Protein AF-A0A7J4S4S3-F1 (afdb_monomer_lite)

Secondary structure (DSSP, 8-state):
--HHHHHHHHHHTS---HHHHHHHHT--HHHHHHHHHHHHHHGGGGTS-------------------

Foldseek 3Di:
DDPLVVLCCCCPVVVDDLVVSCVVSVHDSVVSVVSVVVCVVCPCVSVVPPPDDDPDPPDPDDDDDDD

Structure (mmCIF, N/CA/C/O backbone):
data_AF-A0A7J4S4S3-F1
#
_entry.id   AF-A0A7J4S4S3-F1
#
loop_
_atom_site.group_PDB
_atom_site.id
_atom_site.type_symbol
_atom_site.label_atom_id
_atom_site.label_alt_id
_atom_site.label_comp_id
_atom_site.label_asym_id
_atom_site.label_entity_id
_atom_site.label_seq_id
_atom_site.pdbx_PDB_ins_code
_atom_site.Cartn_x
_atom_site.Cartn_y
_atom_site.Cartn_z
_atom_site.occupancy
_atom_site.B_iso_or_equiv
_atom_site.auth_seq_id
_atom_site.auth_comp_id
_atom_site.auth_asym_id
_atom_site.auth_atom_id
_atom_site.pdbx_PDB_model_num
ATOM 1 N N . MET A 1 1 ? -9.762 -6.695 -9.499 1.00 54.62 1 MET A N 1
ATOM 2 C CA . MET A 1 1 ? -9.068 -6.313 -8.246 1.00 54.62 1 MET A CA 1
ATOM 3 C C . MET A 1 1 ? -7.657 -5.834 -8.582 1.00 54.62 1 MET A C 1
ATOM 5 O O . MET A 1 1 ? -6.997 -6.512 -9.364 1.00 54.62 1 MET A O 1
ATOM 9 N N . PRO A 1 2 ? -7.195 -4.673 -8.085 1.00 75.56 2 PRO A N 1
ATOM 10 C CA . PRO A 1 2 ? -5.862 -4.154 -8.400 1.00 75.56 2 PRO A CA 1
ATOM 11 C C . PRO A 1 2 ? -4.757 -4.964 -7.696 1.00 75.56 2 PRO A C 1
ATOM 13 O O . PRO A 1 2 ? -4.873 -5.300 -6.520 1.00 75.56 2 PRO A O 1
ATOM 16 N N . LYS A 1 3 ? -3.656 -5.247 -8.408 1.00 74.69 3 LYS A N 1
ATOM 17 C CA . LYS A 1 3 ? -2.509 -6.049 -7.922 1.00 74.69 3 LYS A CA 1
ATOM 18 C C . LYS A 1 3 ? -1.901 -5.520 -6.611 1.00 74.69 3 LYS A C 1
ATOM 20 O O . LYS A 1 3 ? -1.432 -6.308 -5.802 1.00 74.69 3 LYS A O 1
ATOM 25 N N . ALA A 1 4 ? -1.952 -4.206 -6.380 1.00 78.12 4 ALA A N 1
ATOM 26 C CA . ALA A 1 4 ? -1.473 -3.581 -5.147 1.00 78.12 4 ALA A CA 1
ATOM 27 C C . ALA A 1 4 ? -2.248 -4.037 -3.899 1.00 78.12 4 ALA A C 1
ATOM 29 O O . ALA A 1 4 ? -1.619 -4.341 -2.890 1.00 78.12 4 ALA A O 1
ATOM 30 N N . CYS A 1 5 ? -3.577 -4.167 -3.977 1.00 78.62 5 CYS A N 1
ATOM 31 C CA . CYS A 1 5 ? -4.369 -4.643 -2.841 1.00 78.62 5 CYS A CA 1
ATOM 32 C C . CYS A 1 5 ? -4.014 -6.089 -2.485 1.00 78.62 5 CYS A C 1
ATOM 34 O O . CYS A 1 5 ? -3.810 -6.385 -1.317 1.00 78.62 5 CYS A O 1
ATOM 36 N N . LEU A 1 6 ? -3.837 -6.962 -3.485 1.00 83.44 6 LEU A N 1
ATOM 37 C CA . LEU A 1 6 ? -3.436 -8.358 -3.255 1.00 83.44 6 LEU A CA 1
ATOM 38 C C . LEU A 1 6 ? -2.071 -8.463 -2.561 1.00 83.44 6 LEU A C 1
ATOM 40 O O . LEU A 1 6 ? -1.904 -9.260 -1.642 1.00 83.44 6 LEU A O 1
ATOM 44 N N . VAL A 1 7 ? -1.108 -7.630 -2.968 1.00 85.94 7 VAL A N 1
ATOM 45 C CA . VAL A 1 7 ? 0.224 -7.587 -2.347 1.00 85.94 7 VAL A CA 1
ATOM 46 C C . VAL A 1 7 ? 0.149 -7.096 -0.900 1.00 85.94 7 VAL A C 1
ATOM 48 O O . VAL A 1 7 ? 0.792 -7.691 -0.039 1.00 85.94 7 VAL A O 1
ATOM 51 N N . ILE A 1 8 ? -0.631 -6.046 -0.614 1.00 83.75 8 ILE A N 1
ATOM 52 C CA . ILE A 1 8 ? -0.789 -5.534 0.757 1.00 83.75 8 ILE A CA 1
ATOM 53 C C . ILE A 1 8 ? -1.454 -6.597 1.633 1.00 83.75 8 ILE A C 1
ATOM 55 O O . ILE A 1 8 ? -0.890 -6.933 2.668 1.00 83.75 8 I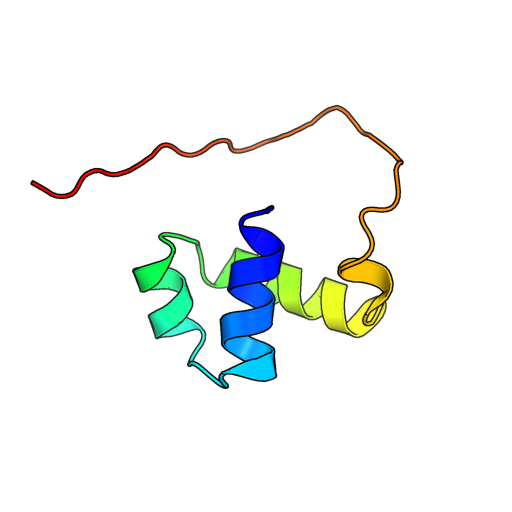LE A O 1
ATOM 59 N N . THR A 1 9 ? -2.575 -7.182 1.203 1.00 85.06 9 THR A N 1
ATOM 60 C CA . THR A 1 9 ? -3.297 -8.223 1.954 1.00 85.06 9 THR A CA 1
ATOM 61 C C . THR A 1 9 ? -2.419 -9.440 2.248 1.00 85.06 9 THR A C 1
ATOM 63 O O . THR A 1 9 ? -2.392 -9.909 3.385 1.00 85.06 9 THR A O 1
ATOM 66 N N . ALA A 1 10 ? -1.636 -9.911 1.272 1.00 87.25 10 ALA A N 1
ATOM 67 C CA . ALA A 1 10 ? -0.730 -11.040 1.476 1.00 87.25 10 ALA A CA 1
ATOM 68 C C . ALA A 1 10 ? 0.323 -10.774 2.568 1.00 87.25 10 ALA A C 1
ATOM 70 O O . ALA A 1 10 ? 0.767 -11.700 3.242 1.00 87.25 10 ALA A O 1
ATOM 71 N N . ILE A 1 11 ? 0.720 -9.517 2.760 1.00 87.50 11 ILE A N 1
ATOM 72 C CA . ILE A 1 11 ? 1.716 -9.133 3.765 1.00 87.50 11 ILE A CA 1
ATOM 73 C C . ILE A 1 11 ? 1.053 -8.808 5.106 1.00 87.50 11 ILE A C 1
ATOM 75 O O . ILE A 1 11 ? 1.573 -9.190 6.150 1.00 87.50 11 ILE A O 1
ATOM 79 N N . THR A 1 12 ? -0.068 -8.085 5.108 1.00 85.06 12 THR A N 1
ATOM 80 C CA . THR A 1 12 ? -0.695 -7.579 6.338 1.00 85.06 12 THR A CA 1
ATOM 81 C C . THR A 1 12 ? -1.623 -8.596 6.990 1.00 85.06 12 THR A C 1
ATOM 83 O O . THR A 1 12 ? -1.597 -8.728 8.210 1.00 85.06 12 THR A O 1
ATOM 86 N N . VAL A 1 13 ? -2.414 -9.319 6.194 1.00 86.50 13 VAL A N 1
ATOM 87 C CA . VAL A 1 13 ? -3.403 -10.296 6.677 1.00 86.50 13 VAL A CA 1
ATOM 88 C C . VAL A 1 13 ? -2.779 -11.679 6.774 1.00 86.50 13 VAL A C 1
ATOM 90 O O . VAL A 1 13 ? -2.875 -12.332 7.806 1.00 86.50 13 VAL A O 1
ATOM 93 N N . GLU A 1 14 ? -2.097 -12.116 5.716 1.00 86.50 14 GLU A N 1
ATOM 94 C CA . GLU A 1 14 ? -1.511 -13.463 5.662 1.00 86.50 14 GLU A CA 1
ATOM 95 C C . GLU A 1 14 ? -0.096 -13.529 6.262 1.00 86.50 14 GLU A C 1
ATOM 97 O O . GLU A 1 14 ? 0.505 -14.598 6.305 1.00 86.50 14 GLU A O 1
ATOM 102 N N . ASN A 1 15 ? 0.443 -12.392 6.722 1.00 89.94 15 ASN A N 1
ATOM 103 C CA . ASN A 1 15 ? 1.765 -12.261 7.346 1.00 89.94 15 ASN A CA 1
ATOM 104 C C . ASN A 1 15 ? 2.924 -12.846 6.513 1.00 89.94 15 ASN A C 1
ATOM 106 O O . ASN A 1 15 ? 3.959 -13.242 7.051 1.00 89.94 15 ASN A O 1
ATOM 110 N N . ARG A 1 16 ? 2.769 -12.911 5.183 1.00 91.25 16 ARG A N 1
ATOM 111 C CA . ARG A 1 16 ? 3.785 -13.505 4.313 1.00 91.25 16 ARG A CA 1
ATOM 112 C C . ARG A 1 16 ? 5.012 -12.600 4.204 1.00 91.25 16 ARG A C 1
ATOM 114 O O . ARG A 1 16 ? 4.880 -11.373 4.125 1.00 91.25 16 ARG A O 1
ATOM 121 N N . PRO A 1 17 ? 6.225 -13.176 4.144 1.00 92.69 17 PRO A N 1
ATOM 122 C CA . PRO A 1 17 ? 7.438 -12.385 4.040 1.00 92.69 17 PRO A CA 1
ATOM 123 C C . PRO A 1 17 ? 7.502 -11.650 2.694 1.00 92.69 17 PRO A C 1
ATOM 125 O O . PRO A 1 17 ? 7.243 -12.208 1.628 1.00 92.69 17 PRO A O 1
ATOM 128 N N . VAL A 1 18 ? 7.929 -10.384 2.732 1.00 88.81 18 VAL A N 1
ATOM 129 C CA . VAL A 1 18 ? 8.037 -9.491 1.558 1.00 88.81 18 VAL A CA 1
ATOM 130 C C . VAL A 1 18 ? 8.854 -10.110 0.419 1.00 88.81 18 VAL A C 1
ATOM 132 O O . VAL A 1 18 ? 8.563 -9.886 -0.754 1.00 88.81 18 VAL A O 1
ATOM 135 N N . SER A 1 19 ? 9.884 -10.891 0.746 1.00 89.25 19 SER A N 1
ATOM 136 C CA . SER A 1 19 ? 10.732 -11.585 -0.226 1.00 89.25 19 SER A CA 1
ATOM 137 C C . SER A 1 19 ? 9.981 -12.647 -1.027 1.00 89.25 19 SER A C 1
ATOM 139 O O . SER A 1 19 ? 10.217 -12.764 -2.231 1.00 89.25 19 SER A O 1
ATOM 141 N N . GLU A 1 20 ? 9.091 -13.392 -0.377 1.00 91.88 20 GLU A N 1
ATOM 142 C CA . GLU A 1 20 ? 8.246 -14.405 -1.003 1.00 91.88 20 GLU A CA 1
ATOM 143 C C . GLU A 1 20 ? 7.169 -13.735 -1.851 1.00 91.88 20 GLU A C 1
ATOM 145 O O . GLU A 1 20 ? 7.056 -14.027 -3.037 1.00 91.88 20 GLU A O 1
ATOM 150 N N . VAL A 1 21 ? 6.468 -12.744 -1.296 1.00 90.75 21 VAL A N 1
ATOM 151 C CA . VAL A 1 21 ? 5.427 -11.990 -2.014 1.00 90.75 21 VAL A CA 1
ATOM 152 C C . VAL A 1 21 ? 5.998 -11.297 -3.257 1.00 90.75 21 VAL A C 1
ATOM 154 O O . VAL A 1 21 ? 5.400 -11.355 -4.331 1.00 90.75 21 VAL A O 1
ATOM 157 N N . ALA A 1 22 ? 7.191 -10.706 -3.164 1.00 89.38 22 ALA A N 1
ATOM 158 C CA . ALA A 1 22 ? 7.887 -10.127 -4.313 1.00 89.38 22 ALA A CA 1
ATOM 159 C C . ALA A 1 22 ? 8.101 -11.143 -5.443 1.00 89.38 22 ALA A C 1
ATOM 161 O O . ALA A 1 22 ? 7.881 -10.823 -6.612 1.00 89.38 22 ALA A O 1
ATOM 162 N N . ARG A 1 23 ? 8.499 -12.373 -5.098 1.00 89.75 23 ARG A N 1
ATOM 163 C CA . ARG A 1 23 ? 8.739 -13.448 -6.066 1.00 89.75 23 ARG A CA 1
ATOM 164 C C . ARG A 1 23 ? 7.430 -13.983 -6.645 1.00 89.75 23 ARG A C 1
ATOM 166 O O . ARG A 1 23 ? 7.326 -14.098 -7.861 1.00 89.75 23 ARG A O 1
ATOM 173 N N . SER A 1 24 ? 6.437 -14.238 -5.797 1.00 88.56 24 SER A N 1
ATOM 174 C CA . SER A 1 24 ? 5.132 -14.783 -6.188 1.00 88.56 24 SER A CA 1
ATOM 175 C C . SER A 1 24 ? 4.348 -13.836 -7.097 1.00 88.56 24 SER A C 1
ATOM 177 O O . SER A 1 24 ? 3.700 -14.280 -8.039 1.00 88.56 24 SER A O 1
ATOM 179 N N . TYR A 1 25 ? 4.437 -12.523 -6.859 1.00 86.38 25 TYR A N 1
ATOM 180 C CA . TYR A 1 25 ? 3.720 -11.513 -7.646 1.00 86.38 25 TYR A CA 1
ATOM 181 C C . TYR A 1 25 ? 4.584 -10.819 -8.714 1.00 86.38 25 TYR A C 1
ATOM 183 O O . TYR A 1 25 ? 4.062 -9.999 -9.476 1.00 86.38 25 TYR A O 1
ATOM 191 N N . GLY A 1 26 ? 5.882 -11.138 -8.791 1.00 89.50 26 GLY A N 1
ATOM 192 C CA . GLY A 1 26 ? 6.818 -10.575 -9.770 1.00 89.50 26 GLY A CA 1
ATOM 193 C C . GLY A 1 26 ? 7.069 -9.073 -9.599 1.00 89.50 26 GLY A C 1
ATOM 194 O O . GLY A 1 26 ? 7.207 -8.353 -10.587 1.00 89.50 26 GLY A O 1
ATOM 195 N N . VAL A 1 27 ? 7.083 -8.576 -8.360 1.00 88.00 27 VAL A N 1
ATOM 196 C CA . VAL A 1 27 ? 7.249 -7.147 -8.045 1.00 88.00 27 VAL A CA 1
ATOM 197 C C . VAL A 1 27 ? 8.549 -6.884 -7.289 1.00 88.00 27 VAL A C 1
ATOM 199 O O . VAL A 1 27 ? 9.057 -7.731 -6.558 1.00 88.00 27 VAL A O 1
ATOM 202 N N . ALA A 1 28 ? 9.102 -5.681 -7.442 1.00 89.12 28 ALA A N 1
ATOM 203 C CA . ALA A 1 28 ? 10.312 -5.291 -6.728 1.00 89.12 28 ALA A CA 1
ATOM 204 C C . ALA A 1 28 ? 10.031 -5.074 -5.232 1.00 89.12 28 ALA A C 1
ATOM 206 O O . ALA A 1 28 ? 9.047 -4.433 -4.864 1.00 89.12 28 ALA A O 1
ATOM 207 N N . ARG A 1 29 ? 10.942 -5.527 -4.360 1.00 89.00 29 ARG A N 1
ATOM 208 C CA . ARG A 1 29 ? 10.827 -5.318 -2.903 1.00 89.00 29 ARG A CA 1
ATOM 209 C C . ARG A 1 29 ? 10.763 -3.834 -2.535 1.00 89.00 29 ARG A C 1
ATOM 211 O O . ARG A 1 29 ? 9.986 -3.464 -1.665 1.00 89.00 29 ARG A O 1
ATOM 218 N N . SER A 1 30 ? 11.531 -2.985 -3.221 1.00 89.81 30 SER A N 1
ATOM 219 C CA . SER A 1 30 ? 11.504 -1.529 -3.021 1.00 89.81 30 SER A CA 1
ATOM 220 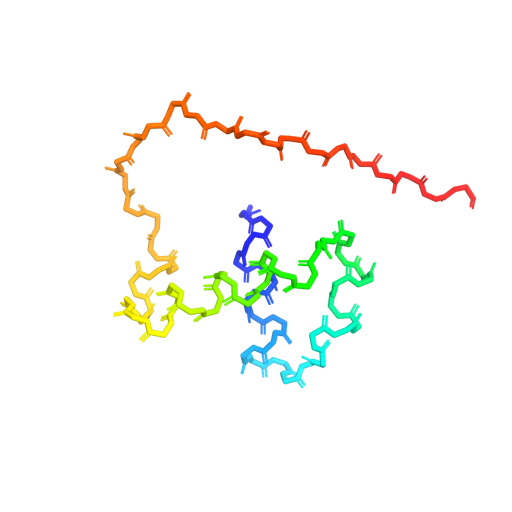C C . SER A 1 30 ? 10.108 -0.949 -3.248 1.00 89.81 30 SER A C 1
ATOM 222 O O . SER A 1 30 ? 9.627 -0.183 -2.421 1.00 89.81 30 SER A O 1
ATOM 224 N N . TRP A 1 31 ? 9.421 -1.390 -4.306 1.00 92.06 31 TRP A N 1
ATOM 225 C CA . TRP A 1 31 ? 8.043 -0.992 -4.589 1.00 92.06 31 TRP A CA 1
ATOM 226 C C . TRP A 1 31 ? 7.074 -1.448 -3.493 1.00 92.06 31 TRP A C 1
ATOM 228 O O . TRP A 1 31 ? 6.221 -0.666 -3.081 1.00 92.06 31 TRP A O 1
ATOM 238 N N . ILE A 1 32 ? 7.241 -2.668 -2.964 1.00 88.69 32 ILE A N 1
ATOM 239 C CA . ILE A 1 32 ? 6.438 -3.154 -1.831 1.00 88.69 32 ILE A CA 1
ATOM 240 C C . ILE A 1 32 ? 6.642 -2.267 -0.598 1.00 88.69 32 ILE A C 1
ATOM 242 O O . ILE A 1 32 ? 5.666 -1.881 0.037 1.00 88.69 32 ILE A O 1
ATOM 246 N N . TYR A 1 33 ? 7.881 -1.911 -0.252 1.00 89.12 33 TYR A N 1
ATOM 247 C CA . TYR A 1 33 ? 8.133 -1.038 0.898 1.00 89.12 33 TYR A CA 1
ATOM 248 C C . TYR A 1 33 ? 7.537 0.358 0.709 1.00 89.12 33 TYR A C 1
ATOM 250 O O . TYR A 1 33 ? 6.945 0.887 1.646 1.00 89.12 33 TYR A O 1
ATOM 258 N N . THR A 1 34 ? 7.618 0.931 -0.495 1.00 86.62 34 THR A N 1
ATOM 259 C CA . THR A 1 34 ? 6.933 2.193 -0.815 1.00 86.62 34 THR A CA 1
ATOM 260 C C . THR A 1 34 ? 5.418 2.063 -0.653 1.00 86.62 34 THR A C 1
ATOM 262 O O . THR A 1 34 ? 4.778 2.946 -0.082 1.00 86.62 34 THR A O 1
ATOM 265 N N . LEU A 1 35 ? 4.844 0.948 -1.109 1.00 84.25 35 LEU A N 1
ATOM 266 C CA . LEU A 1 35 ? 3.417 0.667 -0.998 1.00 84.25 35 LEU A CA 1
ATOM 267 C C . LEU A 1 35 ? 2.975 0.514 0.466 1.00 84.25 35 LEU A C 1
ATOM 269 O O . LEU A 1 35 ? 1.976 1.103 0.867 1.00 84.25 35 LEU A O 1
ATOM 273 N N . LEU A 1 36 ? 3.746 -0.211 1.280 1.00 85.69 36 LEU A N 1
ATOM 274 C CA . LEU A 1 36 ? 3.498 -0.369 2.715 1.00 85.69 36 LEU A CA 1
ATOM 275 C C . LEU A 1 36 ? 3.676 0.943 3.483 1.00 85.69 36 LEU A C 1
ATOM 277 O O . LEU A 1 36 ? 2.923 1.208 4.414 1.00 85.69 36 LEU A O 1
ATOM 281 N N . ALA A 1 37 ? 4.656 1.768 3.113 1.00 86.19 37 ALA A N 1
ATOM 282 C CA . ALA A 1 37 ? 4.852 3.082 3.718 1.00 86.19 37 ALA A CA 1
ATOM 283 C C . ALA A 1 37 ? 3.643 3.990 3.457 1.00 86.19 37 ALA A C 1
ATOM 285 O O . ALA A 1 37 ? 3.135 4.616 4.385 1.00 86.19 37 ALA A O 1
ATOM 286 N N . ARG A 1 38 ? 3.134 3.990 2.219 1.00 79.12 38 ARG A N 1
ATOM 287 C CA . ARG A 1 38 ? 1.898 4.691 1.857 1.00 79.12 38 ARG A CA 1
ATOM 288 C C . ARG A 1 38 ? 0.699 4.158 2.648 1.00 79.12 38 ARG A C 1
ATOM 290 O O . ARG A 1 38 ? -0.029 4.934 3.254 1.00 79.12 38 ARG A O 1
ATOM 297 N N . TYR A 1 39 ? 0.554 2.835 2.710 1.00 79.25 39 TYR A N 1
ATOM 298 C CA . TYR A 1 39 ? -0.499 2.171 3.477 1.00 79.25 39 TYR A CA 1
ATOM 299 C C . TYR A 1 39 ? -0.461 2.532 4.971 1.00 79.25 39 TYR A C 1
ATOM 301 O O . TYR A 1 39 ? -1.493 2.784 5.574 1.00 79.25 39 TYR A O 1
ATOM 309 N N . ARG A 1 40 ? 0.728 2.625 5.577 1.00 78.69 40 ARG A N 1
ATOM 310 C CA . ARG A 1 40 ? 0.881 3.041 6.982 1.00 78.69 40 ARG A CA 1
ATOM 311 C C . ARG A 1 40 ? 0.565 4.518 7.215 1.00 78.69 40 ARG A C 1
ATOM 313 O O . ARG A 1 40 ? 0.104 4.858 8.297 1.00 78.69 40 ARG A O 1
ATOM 320 N N . ALA A 1 41 ? 0.840 5.377 6.235 1.00 80.25 41 ALA A N 1
ATOM 321 C CA . ALA A 1 41 ? 0.571 6.809 6.328 1.00 80.25 41 ALA A CA 1
ATOM 322 C C . ALA A 1 41 ? -0.920 7.144 6.153 1.00 80.25 41 ALA A C 1
ATOM 324 O O . ALA A 1 41 ? -1.419 8.054 6.806 1.00 80.25 41 ALA A O 1
ATOM 325 N N . GLU A 1 42 ? -1.622 6.420 5.279 1.00 71.19 42 GLU A N 1
ATOM 326 C CA . GLU A 1 42 ? -3.022 6.699 4.923 1.00 71.19 42 GLU A CA 1
ATOM 327 C C . GLU A 1 42 ? -4.022 5.725 5.585 1.00 71.19 42 GLU A C 1
ATOM 329 O O . GLU A 1 42 ? -5.214 6.021 5.655 1.00 71.19 42 GLU A O 1
ATOM 334 N N . GLY A 1 43 ? -3.556 4.590 6.117 1.00 69.25 43 GLY A N 1
ATOM 335 C CA . GLY A 1 43 ? -4.383 3.551 6.738 1.00 69.25 43 GLY A CA 1
ATOM 336 C C . GLY A 1 43 ? -5.230 2.767 5.728 1.00 69.25 43 GLY A C 1
ATOM 337 O O . GLY A 1 43 ? -4.894 2.673 4.547 1.00 69.25 43 GLY A O 1
ATOM 338 N N . ASP A 1 44 ? -6.371 2.237 6.179 1.00 59.34 44 ASP A N 1
ATOM 339 C CA . ASP A 1 44 ? -7.351 1.524 5.337 1.00 59.34 44 ASP A CA 1
ATOM 340 C C . ASP A 1 44 ? -7.898 2.387 4.182 1.00 59.34 44 ASP A C 1
ATOM 342 O O . ASP A 1 44 ? -8.348 1.869 3.164 1.00 59.34 44 ASP A O 1
ATOM 346 N N . ALA A 1 45 ? -7.771 3.718 4.270 1.00 57.19 45 ALA A N 1
ATOM 347 C CA . ALA A 1 45 ? -8.126 4.631 3.183 1.00 57.19 45 ALA A CA 1
ATOM 348 C C . ALA A 1 45 ? -7.250 4.456 1.925 1.00 57.19 45 ALA A C 1
ATOM 350 O O . ALA A 1 45 ? -7.599 4.976 0.867 1.00 57.19 45 ALA A O 1
ATOM 351 N N . ALA A 1 46 ? -6.136 3.720 2.014 1.00 55.88 46 ALA A N 1
ATOM 35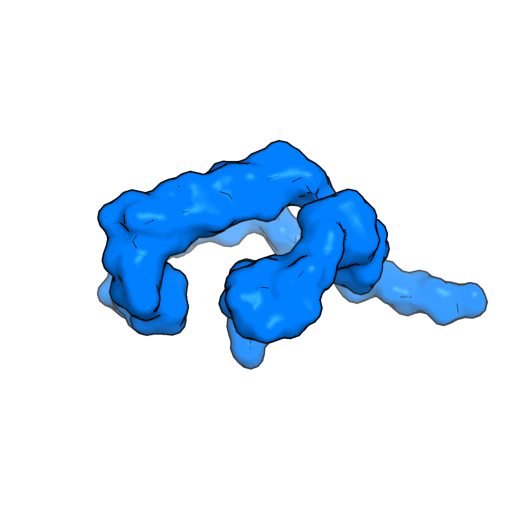2 C CA . ALA A 1 46 ? -5.344 3.301 0.859 1.00 55.88 46 ALA A CA 1
ATOM 353 C C . ALA A 1 46 ? -5.976 2.129 0.076 1.00 55.88 46 ALA A C 1
ATOM 355 O O . ALA A 1 46 ? -5.610 1.917 -1.083 1.00 55.88 46 ALA A O 1
ATOM 356 N N . PHE A 1 47 ? -6.901 1.373 0.685 1.00 52.91 47 PHE A N 1
ATOM 357 C CA . PHE A 1 47 ? -7.706 0.357 -0.004 1.00 52.91 47 PHE A CA 1
ATOM 358 C C . PHE A 1 47 ? -8.908 0.952 -0.718 1.00 52.91 47 PHE A C 1
ATOM 360 O O . PHE A 1 47 ? -9.330 0.402 -1.737 1.00 52.91 47 PHE A O 1
ATOM 367 N N . GLU A 1 48 ? -9.426 2.074 -0.221 1.00 49.03 48 GLU A N 1
ATOM 368 C CA . GLU A 1 48 ? -10.486 2.792 -0.903 1.00 49.03 48 GLU A 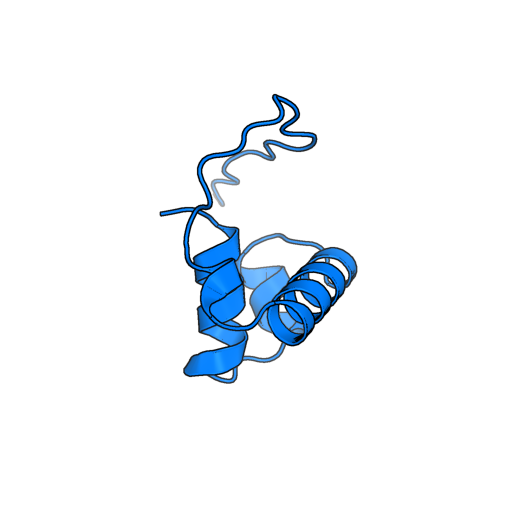CA 1
ATOM 369 C C . GLU A 1 48 ? -9.896 3.390 -2.188 1.00 49.03 48 GLU A C 1
ATOM 371 O O . GLU A 1 48 ? -8.994 4.235 -2.123 1.00 49.03 48 GLU A O 1
ATOM 376 N N . PRO A 1 49 ? -10.354 2.977 -3.385 1.00 48.25 49 PRO A N 1
ATOM 377 C CA . PRO A 1 49 ? -9.937 3.613 -4.616 1.00 48.25 49 PRO A CA 1
ATOM 378 C C . PRO A 1 49 ? -10.533 5.016 -4.610 1.00 48.25 49 PRO A C 1
ATOM 380 O O . PRO A 1 49 ? -11.633 5.250 -5.112 1.00 48.25 49 PRO A O 1
ATOM 383 N N . ARG A 1 50 ? -9.820 5.977 -4.018 1.00 49.91 50 ARG A N 1
ATOM 384 C CA . ARG A 1 50 ? -10.175 7.385 -4.124 1.00 49.91 50 ARG A CA 1
ATOM 385 C C . ARG A 1 50 ? -10.168 7.682 -5.617 1.00 49.91 50 ARG A C 1
ATOM 387 O O . ARG A 1 50 ? -9.111 7.713 -6.245 1.00 49.91 50 ARG A O 1
ATOM 394 N N . SER A 1 51 ? -11.355 7.836 -6.198 1.00 54.62 51 SER A N 1
ATOM 395 C CA . SER A 1 51 ? -11.535 8.304 -7.567 1.00 54.62 51 SER A CA 1
ATOM 396 C C . SER A 1 51 ? -10.937 9.704 -7.684 1.00 54.62 51 SER A C 1
ATOM 398 O O . SER A 1 51 ? -11.623 10.706 -7.525 1.00 54.62 51 SER A O 1
ATOM 400 N N . ARG A 1 52 ? -9.626 9.763 -7.920 1.00 49.88 52 ARG A N 1
ATOM 401 C CA . ARG A 1 52 ? -8.857 10.899 -8.426 1.00 49.88 52 ARG A CA 1
ATOM 402 C C . ARG A 1 52 ? -7.719 10.334 -9.261 1.00 49.88 52 ARG A C 1
ATOM 404 O O . ARG A 1 52 ? -6.619 10.074 -8.789 1.00 49.88 52 ARG A O 1
ATOM 411 N N . ARG A 1 53 ? -8.040 10.112 -10.529 1.00 43.56 53 ARG A N 1
ATOM 412 C CA . ARG A 1 53 ? -7.092 9.964 -11.633 1.00 43.56 53 ARG A CA 1
ATOM 413 C C . ARG A 1 53 ? -6.019 11.073 -11.553 1.00 43.56 53 ARG A C 1
ATOM 415 O O . ARG A 1 53 ? -6.379 12.231 -11.357 1.00 43.56 53 ARG A O 1
ATOM 422 N N . PRO A 1 54 ? -4.728 10.724 -11.650 1.00 43.44 54 PRO A N 1
ATOM 423 C CA . PRO A 1 54 ? -3.977 10.930 -12.897 1.00 43.44 54 PRO A CA 1
ATOM 424 C C . PRO A 1 54 ? -3.673 9.557 -13.518 1.00 43.44 54 PRO A C 1
ATOM 426 O O . PRO A 1 54 ? -3.115 8.683 -12.868 1.00 43.44 54 PRO A O 1
ATOM 429 N N . GLU A 1 55 ? -4.210 9.183 -14.682 1.00 49.94 55 GLU A N 1
ATOM 430 C CA . GLU A 1 55 ? -3.661 9.377 -16.046 1.00 49.94 55 GLU A CA 1
ATOM 431 C C . GLU A 1 55 ? -2.221 8.922 -16.294 1.00 49.94 55 GLU A C 1
ATOM 433 O O . GLU A 1 55 ? -1.811 8.867 -17.4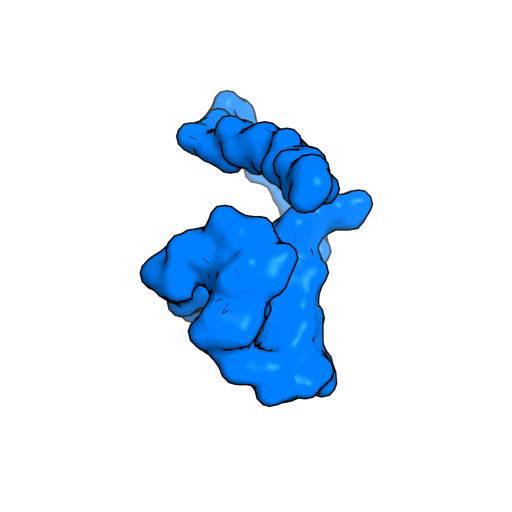45 1.00 49.94 55 GLU A O 1
ATOM 438 N N . THR A 1 56 ? -1.500 8.442 -15.283 1.00 44.47 56 THR A N 1
ATOM 439 C CA . THR A 1 56 ? -0.179 7.851 -15.495 1.00 44.47 56 THR A CA 1
ATOM 440 C C . THR A 1 56 ? -0.101 6.524 -14.767 1.00 44.47 56 THR A C 1
ATOM 442 O O . THR A 1 56 ? 0.153 6.449 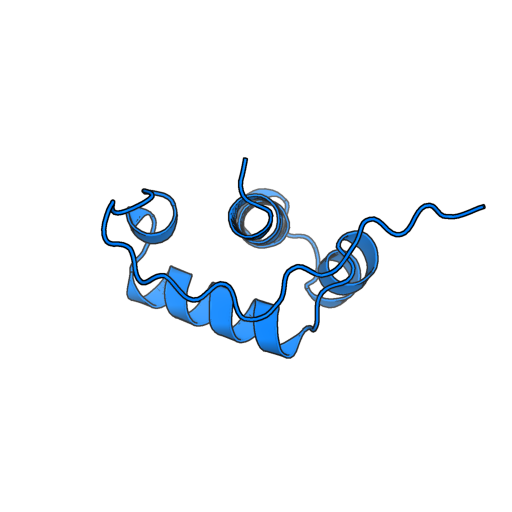-13.568 1.00 44.47 56 THR A O 1
ATOM 445 N N . SER A 1 57 ? -0.326 5.461 -15.535 1.00 46.09 57 SER A N 1
ATOM 446 C CA . SER A 1 57 ? 0.164 4.121 -15.237 1.00 46.09 57 SER A CA 1
ATOM 447 C C . SER A 1 57 ? 1.599 4.044 -15.771 1.00 46.09 57 SER A C 1
ATOM 449 O O . SER A 1 57 ? 1.766 3.991 -16.988 1.00 46.09 57 SER A O 1
ATOM 451 N N . PRO A 1 58 ? 2.655 4.068 -14.932 1.00 45.72 58 PRO A N 1
ATOM 452 C CA . PRO A 1 58 ? 4.026 4.069 -15.438 1.00 45.72 58 PRO A CA 1
ATOM 453 C C . PRO A 1 58 ? 4.579 2.662 -15.684 1.00 45.72 58 PRO A C 1
ATOM 455 O O . PRO A 1 58 ? 5.696 2.535 -16.173 1.00 45.72 58 PRO A O 1
ATOM 458 N N . LYS A 1 59 ? 3.859 1.589 -15.326 1.00 44.78 59 LYS A N 1
ATOM 459 C CA . LYS A 1 59 ? 4.334 0.223 -15.579 1.00 44.78 59 LYS A CA 1
ATOM 460 C C . LYS A 1 59 ? 3.198 -0.795 -15.513 1.00 44.78 59 LYS A C 1
ATOM 462 O O . LYS A 1 59 ? 3.029 -1.525 -14.538 1.00 44.78 59 LYS A O 1
ATOM 467 N N . ALA A 1 60 ? 2.430 -0.865 -16.595 1.00 46.00 60 ALA A N 1
ATOM 468 C CA . ALA A 1 60 ? 1.870 -2.141 -17.009 1.00 46.00 60 ALA A CA 1
ATOM 469 C C . ALA A 1 60 ? 3.060 -3.082 -17.259 1.00 46.00 60 ALA A C 1
ATOM 471 O O . ALA A 1 60 ? 3.867 -2.825 -18.148 1.00 46.00 60 ALA A O 1
ATOM 472 N N . ILE A 1 61 ? 3.227 -4.114 -16.433 1.00 44.38 61 ILE A N 1
ATOM 473 C CA . ILE A 1 61 ? 4.145 -5.209 -16.749 1.00 44.38 61 ILE A CA 1
ATOM 474 C C . ILE A 1 61 ? 3.342 -6.498 -16.756 1.00 44.38 61 ILE A C 1
ATOM 476 O O . ILE A 1 61 ? 2.620 -6.828 -15.810 1.00 44.38 61 ILE A O 1
ATOM 480 N N . SER A 1 62 ? 3.486 -7.114 -17.915 1.00 40.12 62 SER A N 1
ATOM 481 C CA . SER A 1 62 ? 2.819 -8.218 -18.569 1.00 40.12 62 SER A CA 1
ATOM 482 C C . SER A 1 62 ? 2.568 -9.480 -17.735 1.00 40.12 62 SER A C 1
ATOM 484 O O . SER A 1 62 ? 3.251 -9.732 -16.740 1.00 40.12 62 SER A O 1
ATOM 486 N N . PRO A 1 63 ? 1.603 -10.310 -18.171 1.00 43.69 63 PRO A N 1
ATOM 487 C CA . PRO A 1 63 ? 1.432 -11.668 -17.677 1.00 43.69 63 PRO A CA 1
ATOM 488 C C . PRO A 1 63 ? 2.657 -12.494 -18.081 1.00 43.69 63 PRO A C 1
ATOM 490 O O . PRO A 1 63 ? 2.879 -12.722 -19.266 1.00 43.69 63 PRO A O 1
ATOM 493 N N . GLN A 1 64 ? 3.467 -12.936 -17.117 1.00 41.19 64 GLN A N 1
ATOM 494 C CA . GLN A 1 64 ? 4.401 -14.026 -17.389 1.00 41.19 64 GLN A CA 1
ATOM 495 C C . GLN A 1 64 ? 3.634 -15.335 -17.201 1.00 41.19 64 GLN A C 1
ATOM 497 O O . GLN A 1 64 ? 3.357 -15.768 -16.083 1.00 41.19 64 GLN A O 1
ATOM 502 N N . ALA A 1 65 ? 3.209 -15.901 -18.327 1.00 47.78 65 ALA A N 1
ATOM 503 C CA . ALA A 1 65 ? 2.968 -17.326 -18.431 1.00 47.78 65 ALA A CA 1
ATOM 504 C C . ALA A 1 65 ? 4.303 -18.020 -18.138 1.00 47.78 65 ALA A C 1
ATOM 506 O O . ALA A 1 65 ? 5.316 -17.674 -18.747 1.00 47.78 65 ALA A O 1
ATOM 507 N N . SER A 1 66 ? 4.313 -18.947 -17.186 1.00 34.47 66 SER A N 1
ATOM 508 C CA . SER A 1 66 ? 5.429 -19.875 -17.054 1.00 34.47 66 SER A CA 1
ATOM 509 C C . SER A 1 66 ? 5.039 -21.146 -17.795 1.00 34.47 66 SER A C 1
ATOM 511 O O . SER A 1 66 ? 4.014 -21.752 -17.483 1.00 34.47 66 SER A O 1
ATOM 513 N N . ASN A 1 67 ? 5.834 -21.433 -18.822 1.00 36.38 67 ASN A N 1
ATOM 514 C CA . ASN A 1 67 ? 5.903 -22.681 -19.575 1.00 36.38 67 ASN A CA 1
ATOM 515 C C . ASN A 1 67 ? 6.311 -23.855 -18.676 1.00 36.38 67 ASN A C 1
ATOM 517 O O . ASN A 1 67 ? 6.973 -23.584 -17.644 1.00 36.38 67 ASN A O 1
#

Sequence (67 aa):
MPKACLVITAITVENRPVSEVARSYGVARSWIYTLLARYRAEGDAAFEPRSRRPETSPKAISPQASN

pLDDT: mean 71.14, std 19.25, range [34.47, 92.69]

Radius of gyration: 12.74 Å; chains: 1; bounding box: 23×34×27 Å